Protein AF-A0A8T5E937-F1 (afdb_monomer)

Solvent-accessible surface area (backbone atoms only — not comparable to full-atom values): 7811 Å² total; per-residue (Å²): 122,105,53,68,71,70,58,38,56,50,49,53,51,51,54,50,52,52,52,53,50,52,51,53,52,51,50,48,51,47,28,71,71,38,79,88,54,43,41,74,42,61,70,55,10,24,50,55,15,24,52,50,16,46,49,47,38,61,70,51,48,48,50,45,40,66,71,45,50,49,56,52,53,53,49,48,74,70,41,93,79,40,96,59,93,72,48,74,69,58,50,52,55,52,51,52,48,58,76,44,37,70,56,54,53,50,54,50,48,52,50,33,25,52,50,17,22,51,52,15,36,54,46,21,62,76,44,36,78,82,37,71,80,55,87,74,79,92,77,86,130

Foldseek 3Di:
DPDDDPRVVVVVVVVVVVVLVVLLVVLLVCCVPDPVNPLLDLVSLLVSLLVSLLCCCVPPVPCCVPVPVVVLLVCQLPDPPRPDPQDPVNSVVSVVCVVCVVVVSVVSSVVSSVSSSVSSNVSSVVCVVVNPPPDDDPDDD

Stru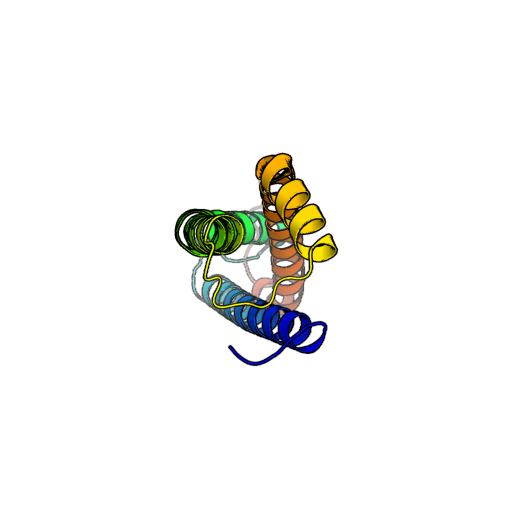cture (mmCIF, N/CA/C/O backbone):
data_AF-A0A8T5E937-F1
#
_entry.id   AF-A0A8T5E937-F1
#
loop_
_atom_site.group_PDB
_atom_site.id
_atom_site.type_symbol
_atom_site.label_atom_id
_atom_site.label_alt_id
_atom_site.label_comp_id
_atom_site.label_asym_id
_atom_site.label_entity_id
_atom_site.label_seq_id
_atom_site.pdbx_PDB_ins_code
_atom_site.Cartn_x
_atom_site.Cartn_y
_atom_site.Cartn_z
_atom_site.occupancy
_atom_site.B_iso_or_equiv
_atom_site.auth_seq_id
_atom_site.auth_comp_id
_atom_site.auth_asym_id
_atom_site.auth_atom_id
_atom_site.pdbx_PDB_model_num
ATOM 1 N N . MET A 1 1 ? -11.847 -13.065 17.136 1.00 46.22 1 MET A N 1
ATOM 2 C CA . MET A 1 1 ? -10.800 -14.113 17.068 1.00 46.22 1 MET A CA 1
ATOM 3 C C . MET A 1 1 ? -10.057 -14.046 18.392 1.00 46.22 1 MET A C 1
ATOM 5 O O . MET A 1 1 ? -9.565 -12.972 18.688 1.00 46.22 1 MET A O 1
ATOM 9 N N . GLY A 1 2 ? -10.097 -15.101 19.216 1.00 53.91 2 GLY A N 1
ATOM 10 C CA . GLY A 1 2 ? -9.682 -15.103 20.636 1.00 53.91 2 GLY A CA 1
ATOM 11 C C . GLY A 1 2 ? -8.176 -14.967 20.885 1.00 53.91 2 GLY A C 1
ATOM 12 O O . GLY A 1 2 ? -7.555 -15.848 21.467 1.00 53.91 2 GLY A O 1
ATOM 13 N N . VAL A 1 3 ? -7.594 -13.881 20.396 1.00 54.72 3 VAL A N 1
ATOM 14 C CA . VAL A 1 3 ? -6.208 -13.458 20.590 1.00 54.72 3 VAL A CA 1
ATOM 15 C C . VAL A 1 3 ? -6.273 -11.993 20.986 1.00 54.72 3 VAL A C 1
ATOM 17 O O . VAL A 1 3 ? -6.840 -11.192 20.250 1.00 54.72 3 VAL A O 1
ATOM 20 N N . GLU A 1 4 ? -5.735 -11.660 22.154 1.00 67.44 4 GLU A N 1
ATOM 21 C CA . GLU A 1 4 ? -5.804 -10.317 22.733 1.00 67.44 4 GLU A CA 1
ATOM 22 C C . GLU A 1 4 ? -4.423 -9.646 22.729 1.00 67.44 4 GLU A C 1
ATOM 24 O O . GLU A 1 4 ? -3.378 -10.308 22.685 1.00 67.44 4 GLU A O 1
ATOM 29 N N . GLY A 1 5 ? -4.418 -8.312 22.735 1.00 71.94 5 GLY A N 1
ATOM 30 C CA . GLY A 1 5 ? -3.207 -7.497 22.827 1.00 71.94 5 GLY A CA 1
ATOM 31 C C . GLY A 1 5 ? -2.178 -7.757 21.717 1.00 71.94 5 GLY A C 1
ATOM 32 O O . GLY A 1 5 ? -2.493 -7.819 20.527 1.00 71.94 5 GLY A O 1
ATOM 33 N N . LEU A 1 6 ? -0.911 -7.912 22.110 1.00 77.31 6 LEU A N 1
ATOM 34 C CA . LEU A 1 6 ? 0.252 -8.047 21.217 1.00 77.31 6 LEU A CA 1
ATOM 35 C C . LEU A 1 6 ? 0.136 -9.192 20.197 1.00 77.31 6 LEU A C 1
ATOM 37 O O . LEU A 1 6 ? 0.657 -9.082 19.086 1.00 77.31 6 LEU A O 1
ATOM 41 N N . ALA A 1 7 ? -0.559 -10.277 20.545 1.00 79.88 7 ALA A N 1
ATOM 42 C CA . ALA A 1 7 ? -0.747 -11.416 19.650 1.00 79.88 7 ALA A CA 1
ATOM 43 C C . ALA A 1 7 ? -1.662 -11.072 18.464 1.00 79.88 7 ALA A C 1
ATOM 45 O O . ALA A 1 7 ? -1.366 -11.454 17.331 1.00 79.88 7 ALA A O 1
ATOM 46 N N . ALA A 1 8 ? -2.732 -10.306 18.699 1.00 78.06 8 ALA A N 1
ATOM 47 C CA . ALA A 1 8 ? -3.633 -9.844 17.644 1.00 78.06 8 ALA A CA 1
ATOM 48 C C . ALA A 1 8 ? -2.913 -8.906 16.668 1.00 78.06 8 ALA A C 1
ATOM 50 O O . ALA A 1 8 ? -3.002 -9.081 15.451 1.00 78.06 8 ALA A O 1
ATOM 51 N N . VAL A 1 9 ? -2.127 -7.967 17.209 1.00 81.38 9 VAL A N 1
ATOM 52 C CA . VAL A 1 9 ? -1.283 -7.060 16.417 1.00 81.38 9 VAL A CA 1
ATOM 53 C C . VAL A 1 9 ? -0.274 -7.853 15.583 1.00 81.38 9 VAL A C 1
ATOM 55 O O . VAL A 1 9 ? -0.127 -7.604 14.387 1.00 81.38 9 VAL A O 1
ATOM 58 N N . GLY A 1 10 ? 0.378 -8.856 16.180 1.00 86.06 10 GLY A N 1
ATOM 59 C CA . GLY A 1 10 ? 1.334 -9.721 15.489 1.00 86.06 10 GLY A CA 1
ATOM 60 C C . GLY A 1 10 ? 0.714 -10.515 14.335 1.00 86.06 10 GLY A C 1
ATOM 61 O O . GLY A 1 10 ? 1.299 -10.583 13.253 1.00 86.06 10 GLY A O 1
ATOM 62 N N . ILE A 1 11 ? -0.485 -11.070 14.526 1.00 86.81 11 ILE A N 1
ATOM 63 C CA . ILE A 1 11 ? -1.211 -11.804 13.477 1.00 86.81 11 ILE A CA 1
ATOM 64 C C . ILE A 1 11 ? -1.631 -10.863 12.346 1.00 86.81 11 ILE A C 1
ATOM 66 O O . ILE A 1 11 ? -1.426 -11.190 11.175 1.00 86.81 11 ILE A O 1
ATOM 70 N N . GLY A 1 12 ? -2.171 -9.686 12.679 1.00 84.75 12 GLY A N 1
ATOM 71 C CA . GLY A 1 12 ? -2.537 -8.669 11.692 1.00 84.75 12 GLY A CA 1
ATOM 72 C C . GLY A 1 12 ? -1.339 -8.236 10.846 1.00 84.75 12 GLY A C 1
ATOM 73 O O . GLY A 1 12 ? -1.417 -8.229 9.616 1.00 84.75 12 GLY A O 1
ATOM 74 N N . LEU A 1 13 ? -0.199 -7.975 11.492 1.00 86.88 13 LEU A N 1
ATOM 75 C CA . LEU A 1 13 ? 1.051 -7.644 10.812 1.00 86.88 13 LEU A CA 1
ATOM 76 C C . LEU A 1 13 ? 1.520 -8.786 9.903 1.00 86.88 13 LEU A C 1
ATOM 78 O O . LEU A 1 13 ? 1.842 -8.549 8.741 1.00 86.88 13 LEU A O 1
ATOM 82 N N . MET A 1 14 ? 1.530 -10.028 10.393 1.00 90.75 14 MET A N 1
ATOM 83 C CA . MET A 1 14 ? 1.956 -11.190 9.607 1.00 90.75 14 MET A CA 1
ATOM 84 C C . MET A 1 14 ? 1.088 -11.376 8.358 1.00 90.75 14 MET A C 1
ATOM 86 O O . MET A 1 14 ? 1.622 -11.547 7.262 1.00 90.75 14 MET A O 1
ATOM 90 N N . MET A 1 15 ? -0.236 -11.281 8.498 1.00 88.69 15 MET A N 1
ATOM 91 C CA . MET A 1 15 ? -1.169 -11.341 7.369 1.00 88.69 15 MET A CA 1
ATOM 92 C C . MET A 1 15 ? -0.889 -10.236 6.349 1.00 88.69 15 MET A C 1
ATOM 94 O O . MET A 1 15 ? -0.843 -10.502 5.147 1.00 88.69 15 MET A O 1
ATOM 98 N N . HIS A 1 16 ? -0.632 -9.013 6.817 1.00 89.44 16 HIS A N 1
ATOM 99 C CA . HIS A 1 16 ? -0.301 -7.892 5.942 1.00 89.44 16 HIS A CA 1
ATOM 100 C C . HIS A 1 16 ? 1.004 -8.137 5.167 1.00 89.44 16 HIS A C 1
ATOM 102 O O . HIS A 1 16 ? 1.055 -7.921 3.956 1.00 89.44 16 HIS A O 1
ATOM 108 N N . MET A 1 17 ? 2.034 -8.677 5.829 1.00 91.12 17 MET A N 1
ATOM 109 C CA . MET A 1 17 ? 3.311 -9.029 5.195 1.00 91.12 17 MET A CA 1
ATOM 110 C C . MET A 1 17 ? 3.159 -10.131 4.139 1.00 91.12 17 MET A C 1
ATOM 112 O O . MET A 1 17 ? 3.770 -10.048 3.073 1.00 91.12 17 MET A O 1
ATOM 116 N N . VAL A 1 18 ? 2.325 -11.144 4.395 1.00 93.25 18 VAL A N 1
ATOM 117 C CA . VAL A 1 18 ? 2.043 -12.216 3.426 1.00 93.25 18 VAL A CA 1
ATOM 118 C C . VAL A 1 18 ? 1.365 -11.653 2.179 1.00 93.25 18 VAL A C 1
ATOM 120 O O . VAL A 1 18 ? 1.803 -11.928 1.061 1.00 93.25 18 VAL A O 1
ATOM 123 N N . VAL A 1 19 ? 0.334 -10.822 2.349 1.00 91.69 19 VAL A N 1
ATOM 124 C CA . VAL A 1 19 ? -0.358 -10.183 1.219 1.00 91.69 19 VAL A CA 1
ATOM 125 C C . VAL A 1 19 ? 0.594 -9.267 0.446 1.00 91.69 19 VAL A C 1
ATOM 127 O O . VAL A 1 19 ? 0.635 -9.322 -0.784 1.00 91.69 19 VAL A O 1
ATOM 130 N N . ALA A 1 20 ? 1.427 -8.490 1.144 1.00 91.00 20 ALA A N 1
ATOM 131 C CA . ALA A 1 20 ? 2.440 -7.643 0.521 1.00 91.00 20 ALA A CA 1
ATOM 132 C C . ALA A 1 20 ? 3.441 -8.455 -0.324 1.00 91.00 20 ALA A C 1
ATOM 134 O O . ALA A 1 20 ? 3.770 -8.059 -1.446 1.00 91.00 20 ALA A O 1
ATOM 135 N N . ALA A 1 21 ? 3.878 -9.621 0.163 1.00 92.00 21 ALA A N 1
ATOM 136 C CA . ALA A 1 21 ? 4.754 -10.522 -0.585 1.00 92.00 21 ALA A CA 1
ATOM 137 C C . ALA A 1 21 ? 4.072 -11.081 -1.847 1.00 92.00 21 ALA A C 1
ATOM 139 O O . ALA A 1 21 ? 4.676 -11.084 -2.921 1.00 92.00 21 ALA A O 1
ATOM 140 N N . LEU A 1 22 ? 2.803 -11.494 -1.754 1.00 93.25 22 LEU A N 1
ATOM 141 C CA . LEU A 1 22 ? 2.027 -11.984 -2.902 1.00 93.25 22 LEU A CA 1
ATOM 142 C C . LEU A 1 22 ? 1.853 -10.912 -3.985 1.00 93.25 22 LEU A C 1
ATOM 144 O O . LEU A 1 22 ? 1.990 -11.203 -5.178 1.00 93.25 22 LEU A O 1
ATOM 148 N N . ILE A 1 23 ? 1.606 -9.664 -3.581 1.00 93.00 23 ILE A N 1
ATOM 149 C CA . ILE A 1 23 ? 1.533 -8.521 -4.498 1.00 93.00 23 ILE A CA 1
ATOM 150 C C . ILE A 1 23 ? 2.887 -8.301 -5.177 1.00 93.00 23 ILE A C 1
ATOM 152 O O . ILE A 1 23 ? 2.933 -8.153 -6.396 1.00 93.00 23 ILE A O 1
ATOM 156 N N . GLY A 1 24 ? 3.993 -8.347 -4.428 1.00 90.44 24 GLY A N 1
ATOM 157 C CA . GLY A 1 24 ? 5.342 -8.203 -4.985 1.00 90.44 24 GLY A CA 1
ATOM 158 C C . GLY A 1 24 ? 5.716 -9.295 -5.994 1.00 90.44 24 GLY A C 1
ATOM 159 O O . GLY A 1 24 ? 6.316 -9.004 -7.033 1.00 90.44 24 GLY A O 1
ATOM 160 N N . ILE A 1 25 ? 5.323 -10.546 -5.735 1.00 90.81 25 ILE A N 1
ATOM 161 C CA . ILE A 1 25 ? 5.502 -11.665 -6.677 1.00 90.81 25 ILE A CA 1
ATOM 162 C C . ILE A 1 25 ? 4.671 -11.428 -7.942 1.00 90.81 25 ILE A C 1
ATOM 164 O O . ILE A 1 25 ? 5.190 -11.541 -9.053 1.00 90.81 25 ILE A O 1
ATOM 168 N N . SER A 1 26 ? 3.402 -11.049 -7.781 1.00 90.19 26 SER A N 1
ATOM 169 C CA . SER A 1 26 ? 2.483 -10.781 -8.894 1.00 90.19 26 SER A CA 1
ATOM 170 C C . SER A 1 26 ? 2.969 -9.621 -9.765 1.00 90.19 26 SER A C 1
ATOM 172 O O . SER A 1 26 ? 2.961 -9.719 -10.993 1.00 90.19 26 SER A O 1
ATOM 174 N N . PHE A 1 27 ? 3.465 -8.552 -9.138 1.00 90.19 27 PHE A N 1
ATOM 175 C CA . PHE A 1 27 ? 4.070 -7.407 -9.812 1.00 90.19 27 PHE A CA 1
ATOM 176 C C . PHE A 1 27 ? 5.289 -7.824 -10.643 1.00 90.19 27 PHE A C 1
ATOM 178 O O . PHE A 1 27 ? 5.360 -7.509 -11.830 1.00 90.19 27 PHE A O 1
ATOM 185 N N . ASN A 1 28 ? 6.219 -8.588 -10.060 1.00 88.00 28 ASN A N 1
ATOM 186 C CA . ASN A 1 28 ? 7.400 -9.077 -10.776 1.00 88.00 28 ASN A CA 1
ATOM 187 C C . ASN A 1 28 ? 7.046 -10.007 -11.940 1.00 88.00 28 ASN A C 1
ATOM 189 O O . ASN A 1 28 ? 7.645 -9.916 -13.015 1.00 88.00 28 ASN A O 1
ATOM 193 N N . LEU A 1 29 ? 6.054 -10.879 -11.752 1.00 86.88 29 LEU A N 1
ATOM 194 C CA . LEU A 1 29 ? 5.563 -11.757 -12.807 1.00 86.88 29 LEU A CA 1
ATOM 195 C C . LEU A 1 29 ? 4.982 -10.936 -13.967 1.00 86.88 29 LEU A C 1
ATOM 197 O O . LEU A 1 29 ? 5.396 -11.109 -15.114 1.00 86.88 29 LEU A O 1
ATOM 201 N N . ALA A 1 30 ? 4.093 -9.987 -13.672 1.00 86.12 30 ALA A N 1
ATOM 202 C CA . ALA A 1 30 ? 3.509 -9.102 -14.676 1.00 86.12 30 ALA A CA 1
ATOM 203 C C . ALA A 1 30 ? 4.582 -8.275 -15.405 1.00 86.12 30 ALA A C 1
ATOM 205 O O . ALA A 1 30 ? 4.571 -8.195 -16.636 1.00 86.12 30 ALA A O 1
ATOM 206 N N . ALA A 1 31 ? 5.552 -7.728 -14.668 1.00 84.44 31 ALA A N 1
ATOM 207 C CA . ALA A 1 31 ? 6.670 -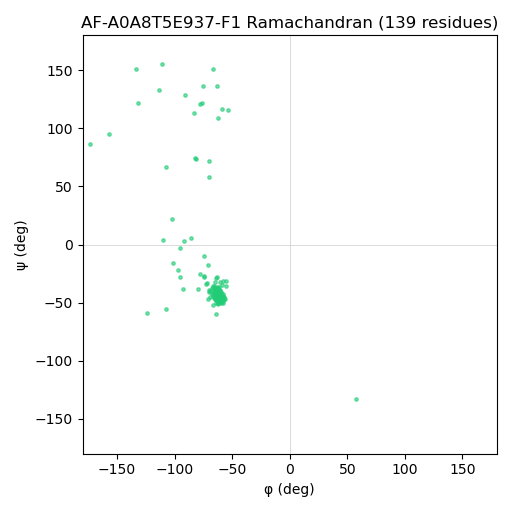6.966 -15.218 1.00 84.44 31 ALA A CA 1
ATOM 208 C C . ALA A 1 31 ? 7.590 -7.803 -16.121 1.00 84.44 31 ALA A C 1
ATOM 210 O O . ALA A 1 31 ? 8.211 -7.252 -17.029 1.00 84.44 31 ALA A O 1
ATOM 211 N N . SER A 1 32 ? 7.687 -9.116 -15.884 1.00 80.31 32 SER A N 1
ATOM 212 C CA . SER A 1 32 ? 8.499 -10.058 -16.665 1.00 80.31 32 SER A CA 1
ATOM 213 C C . SER A 1 32 ? 7.826 -10.482 -17.979 1.00 80.31 32 SER A C 1
ATOM 215 O O . SER A 1 32 ? 8.499 -10.599 -19.007 1.00 80.31 32 SER A O 1
ATOM 217 N N . TYR A 1 33 ? 6.504 -10.684 -17.972 1.00 80.44 33 TYR A N 1
ATOM 218 C CA . TYR A 1 33 ? 5.760 -11.203 -19.129 1.00 80.44 33 TYR A CA 1
ATOM 219 C C . TYR A 1 33 ? 5.179 -10.109 -20.038 1.00 80.44 33 TYR A C 1
ATOM 221 O O . TYR A 1 33 ? 5.217 -10.247 -21.264 1.00 80.44 33 TYR A O 1
ATOM 229 N N . TRP A 1 34 ? 4.674 -9.000 -19.488 1.00 77.31 34 TRP A N 1
ATOM 230 C CA . TRP A 1 34 ? 4.042 -7.948 -20.291 1.00 77.31 34 TRP A CA 1
ATOM 231 C C . TRP A 1 34 ? 5.033 -6.871 -20.742 1.00 77.31 34 TRP A C 1
ATOM 233 O O . TRP A 1 34 ? 5.715 -6.236 -19.940 1.00 77.31 34 TRP A O 1
ATOM 243 N N . ARG A 1 35 ? 5.049 -6.575 -22.052 1.00 70.31 35 ARG A N 1
ATOM 244 C CA . ARG A 1 35 ? 5.903 -5.519 -22.636 1.00 70.31 35 ARG A CA 1
ATOM 245 C C . ARG A 1 35 ? 5.644 -4.128 -22.040 1.00 70.31 35 ARG A C 1
ATOM 247 O O . ARG A 1 35 ? 6.595 -3.369 -21.874 1.00 70.31 35 ARG A O 1
ATOM 254 N N . THR A 1 36 ? 4.401 -3.802 -21.682 1.00 68.62 36 THR A N 1
ATOM 255 C CA . THR A 1 36 ? 4.021 -2.495 -21.110 1.00 68.62 36 THR A CA 1
ATOM 256 C C . THR A 1 36 ? 4.691 -2.245 -19.755 1.00 68.62 36 THR A C 1
ATOM 258 O O . THR A 1 36 ? 5.300 -1.191 -19.542 1.00 68.62 36 THR A O 1
ATOM 261 N N . PHE A 1 37 ? 4.678 -3.256 -18.882 1.00 67.50 37 PHE A N 1
ATOM 262 C CA . PHE A 1 37 ? 5.209 -3.201 -17.514 1.00 67.50 37 PHE A CA 1
ATOM 263 C C . PHE A 1 37 ? 6.704 -3.508 -17.417 1.00 67.50 37 PHE A C 1
ATOM 265 O O . PHE A 1 37 ? 7.264 -3.565 -16.327 1.00 67.50 37 PHE A O 1
ATOM 272 N N . ARG A 1 38 ? 7.376 -3.664 -18.560 1.00 74.50 38 ARG A N 1
ATOM 273 C CA . ARG A 1 38 ? 8.805 -3.942 -18.611 1.00 74.50 38 ARG A CA 1
ATOM 274 C C . ARG A 1 38 ? 9.603 -2.830 -17.922 1.00 74.50 38 ARG A C 1
ATOM 276 O O . ARG A 1 38 ? 9.604 -1.683 -18.393 1.00 74.50 38 ARG A O 1
ATOM 283 N N . ILE A 1 39 ? 10.302 -3.182 -16.842 1.00 77.88 39 ILE A N 1
ATOM 284 C CA . ILE A 1 39 ? 11.127 -2.272 -16.035 1.00 77.88 39 ILE A CA 1
ATOM 285 C C . ILE A 1 39 ? 12.498 -2.101 -16.705 1.00 77.88 39 ILE A C 1
ATOM 287 O O . ILE A 1 39 ? 13.500 -2.668 -16.290 1.00 77.88 39 ILE A O 1
ATOM 291 N N . VAL A 1 40 ? 12.536 -1.343 -17.803 1.00 72.44 40 VAL A N 1
ATOM 292 C CA . VAL A 1 40 ? 13.772 -1.108 -18.580 1.00 72.44 40 VAL A CA 1
ATOM 293 C C . VAL A 1 40 ? 14.680 -0.064 -17.910 1.00 72.44 40 VAL A C 1
ATOM 295 O O . VAL A 1 40 ? 15.892 -0.062 -18.117 1.00 72.44 40 VAL A O 1
ATOM 298 N N . THR A 1 41 ? 14.108 0.832 -17.100 1.00 79.62 41 THR A N 1
ATOM 299 C CA . THR A 1 41 ? 14.834 1.894 -16.387 1.00 79.62 41 THR A CA 1
ATOM 300 C C . THR A 1 41 ? 14.404 1.964 -14.922 1.00 79.62 41 THR A C 1
ATOM 302 O O . THR A 1 41 ? 13.257 1.663 -14.591 1.00 79.62 41 THR A O 1
ATOM 305 N N . ILE A 1 42 ? 15.317 2.398 -14.045 1.00 81.62 42 ILE A N 1
ATOM 306 C CA . ILE A 1 42 ? 15.053 2.555 -12.603 1.00 81.62 42 ILE A CA 1
ATOM 307 C C . ILE A 1 42 ? 13.873 3.512 -12.343 1.00 81.62 42 ILE A C 1
ATOM 309 O O . ILE A 1 42 ? 12.968 3.117 -11.608 1.00 81.62 42 ILE A O 1
ATOM 313 N N . PRO A 1 43 ? 13.785 4.704 -12.979 1.00 84.06 43 PRO A N 1
ATOM 314 C CA . PRO A 1 43 ? 12.645 5.600 -12.770 1.00 84.06 43 PRO A CA 1
ATOM 315 C C . PRO A 1 43 ? 11.309 4.977 -13.186 1.00 84.06 43 PRO A C 1
ATOM 317 O O . PRO A 1 43 ? 10.304 5.158 -12.504 1.00 84.06 43 PRO A O 1
ATOM 320 N N . LYS A 1 44 ? 11.294 4.181 -14.266 1.00 84.06 44 LYS A N 1
ATOM 321 C CA . LYS A 1 44 ? 10.093 3.446 -14.680 1.00 84.06 44 LYS A CA 1
ATOM 322 C C . LYS A 1 44 ? 9.710 2.375 -13.654 1.00 84.06 44 LYS A C 1
ATOM 324 O O . LYS A 1 44 ? 8.524 2.193 -13.396 1.00 84.06 44 LYS A O 1
ATOM 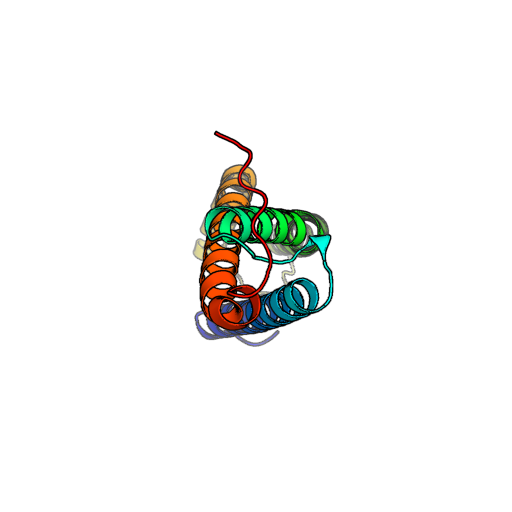329 N N . GLY A 1 45 ? 10.685 1.697 -13.048 1.00 86.88 45 GLY A N 1
ATOM 330 C CA . GLY A 1 45 ? 10.454 0.740 -11.958 1.00 86.88 45 GLY A CA 1
ATOM 331 C C . GLY A 1 45 ? 9.793 1.393 -10.751 1.00 86.88 45 GLY A C 1
ATOM 332 O O . GLY A 1 45 ? 8.741 0.939 -10.314 1.00 86.88 45 GLY A O 1
ATOM 333 N N . ILE A 1 46 ? 10.346 2.515 -10.287 1.00 90.69 46 ILE A N 1
ATOM 334 C CA . ILE A 1 46 ? 9.781 3.299 -9.178 1.00 90.69 46 ILE A CA 1
ATOM 335 C C . ILE A 1 46 ? 8.349 3.740 -9.503 1.00 90.69 46 ILE A C 1
ATOM 337 O O . ILE A 1 46 ? 7.443 3.494 -8.712 1.00 90.69 46 ILE A O 1
ATOM 341 N N . LEU A 1 47 ? 8.120 4.331 -10.681 1.00 90.94 47 LEU A N 1
ATOM 342 C CA . LEU A 1 47 ? 6.806 4.853 -11.066 1.00 90.94 47 LEU A CA 1
ATOM 343 C C . LEU A 1 47 ? 5.747 3.747 -11.188 1.00 90.94 47 LEU A C 1
ATOM 345 O O . LEU A 1 47 ? 4.638 3.887 -10.683 1.00 90.9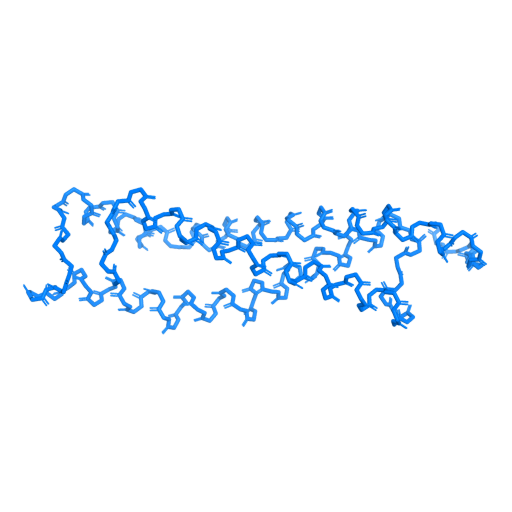4 47 LEU A O 1
ATOM 349 N N . THR A 1 48 ? 6.084 2.631 -11.841 1.00 90.94 48 THR A N 1
ATOM 350 C CA . THR A 1 48 ? 5.161 1.489 -11.981 1.00 90.94 48 THR A CA 1
ATOM 351 C C . THR A 1 48 ? 4.859 0.828 -10.636 1.00 90.94 48 THR A C 1
ATOM 353 O O . THR A 1 48 ? 3.716 0.438 -10.390 1.00 90.94 48 THR A O 1
ATOM 356 N N . GLY A 1 49 ? 5.843 0.768 -9.737 1.00 92.19 49 GLY A N 1
ATOM 357 C CA . GLY A 1 49 ? 5.652 0.335 -8.358 1.00 92.19 49 GLY A CA 1
ATOM 358 C C . GLY A 1 49 ? 4.741 1.274 -7.560 1.00 92.19 49 GLY A C 1
ATOM 359 O O . GLY A 1 49 ? 3.799 0.810 -6.922 1.00 92.19 49 GLY A O 1
ATOM 360 N N . ALA A 1 50 ? 4.953 2.591 -7.650 1.00 94.56 50 ALA A N 1
ATOM 361 C CA . ALA A 1 50 ? 4.120 3.608 -7.000 1.00 94.56 50 ALA A CA 1
ATOM 362 C C . ALA A 1 50 ? 2.646 3.507 -7.429 1.00 94.56 50 ALA A C 1
ATOM 364 O O . ALA A 1 50 ? 1.748 3.490 -6.587 1.00 94.56 50 ALA A O 1
ATOM 365 N N . ILE A 1 51 ? 2.404 3.366 -8.739 1.00 93.50 51 ILE A N 1
ATOM 366 C CA . ILE A 1 51 ? 1.061 3.165 -9.306 1.00 93.50 51 ILE A CA 1
ATOM 367 C C . ILE A 1 51 ? 0.443 1.869 -8.772 1.00 93.50 51 ILE A C 1
ATOM 369 O O . ILE A 1 51 ? -0.720 1.859 -8.380 1.00 93.50 51 ILE A O 1
ATOM 373 N N . THR A 1 52 ? 1.218 0.784 -8.708 1.00 93.00 52 THR A N 1
ATOM 374 C CA . THR A 1 52 ? 0.741 -0.493 -8.156 1.00 93.00 52 THR A CA 1
ATOM 375 C C . THR A 1 52 ? 0.341 -0.347 -6.685 1.00 93.00 52 THR A C 1
ATOM 377 O O . THR A 1 52 ? -0.728 -0.814 -6.300 1.00 93.00 52 THR A O 1
ATOM 380 N N . GLY A 1 53 ? 1.140 0.361 -5.880 1.00 92.69 53 GLY A N 1
ATOM 381 C CA . GLY A 1 53 ? 0.811 0.678 -4.487 1.00 92.69 53 GLY A CA 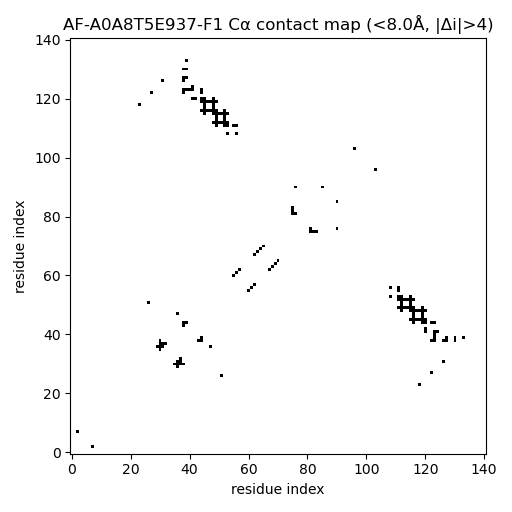1
ATOM 382 C C . GLY A 1 53 ? -0.493 1.469 -4.350 1.00 92.69 53 GLY A C 1
ATOM 383 O O . GLY A 1 53 ? -1.347 1.107 -3.542 1.00 92.69 53 GLY A O 1
ATOM 384 N N . ALA A 1 54 ? -0.698 2.484 -5.194 1.00 95.00 54 ALA A N 1
ATOM 385 C CA . ALA A 1 54 ? -1.937 3.265 -5.222 1.00 95.00 54 ALA A CA 1
ATOM 386 C C . ALA A 1 54 ? -3.163 2.421 -5.620 1.00 95.00 54 ALA A C 1
ATOM 388 O O . ALA A 1 54 ? -4.233 2.561 -5.024 1.00 95.00 54 ALA A O 1
ATOM 389 N N . ILE A 1 55 ? -3.014 1.519 -6.597 1.00 94.12 55 ILE A N 1
ATOM 390 C CA . ILE A 1 55 ? -4.083 0.606 -7.030 1.00 94.12 55 ILE A CA 1
ATOM 391 C C . ILE A 1 55 ? -4.461 -0.352 -5.900 1.00 94.12 55 ILE A C 1
ATOM 393 O O . ILE A 1 55 ? -5.642 -0.502 -5.602 1.00 94.12 55 ILE A O 1
ATOM 397 N N . VAL A 1 56 ? -3.478 -0.978 -5.248 1.00 93.50 56 VAL A N 1
ATOM 398 C CA . VAL A 1 56 ? -3.715 -1.896 -4.122 1.00 93.50 56 VAL A CA 1
ATOM 399 C C . VAL A 1 56 ? -4.409 -1.174 -2.973 1.00 93.50 56 VAL A C 1
ATOM 401 O O . VAL A 1 56 ? -5.387 -1.686 -2.432 1.00 93.50 56 VAL A O 1
ATOM 404 N N . PHE A 1 57 ? -3.949 0.030 -2.629 1.00 93.81 57 PHE A N 1
ATOM 405 C CA . PHE A 1 57 ? -4.601 0.841 -1.608 1.00 93.81 57 PHE A CA 1
ATOM 406 C C . PHE A 1 57 ? -6.069 1.112 -1.969 1.00 93.81 57 PHE A C 1
ATOM 408 O O . PHE A 1 57 ? -6.967 0.867 -1.167 1.00 93.81 57 PHE A O 1
ATOM 415 N N . SER A 1 58 ? -6.327 1.544 -3.203 1.00 93.31 58 SER A N 1
ATOM 416 C CA . SER A 1 58 ? -7.669 1.940 -3.640 1.00 93.31 58 SER A CA 1
ATOM 417 C C . SER A 1 58 ? -8.633 0.760 -3.780 1.00 93.31 58 SER A C 1
ATOM 419 O O . SER A 1 58 ? -9.808 0.897 -3.458 1.00 93.31 58 SER A O 1
ATOM 421 N N . LEU A 1 59 ? -8.165 -0.388 -4.278 1.00 93.00 59 LEU A N 1
ATOM 422 C CA . LEU A 1 59 ? -9.025 -1.533 -4.604 1.00 93.00 59 LEU A CA 1
ATOM 423 C C . LEU A 1 59 ? -9.124 -2.572 -3.488 1.00 93.00 59 LEU A C 1
ATOM 425 O O . LEU A 1 59 ? -10.127 -3.275 -3.419 1.00 93.00 59 LEU A O 1
ATOM 429 N N . ALA A 1 60 ? -8.104 -2.701 -2.640 1.00 90.12 60 ALA A N 1
ATOM 430 C CA . ALA A 1 60 ? -8.099 -3.682 -1.559 1.00 90.12 60 ALA A CA 1
ATOM 431 C C . ALA A 1 60 ? -8.284 -3.014 -0.197 1.00 90.12 60 ALA A C 1
ATOM 433 O O . ALA A 1 60 ? -9.215 -3.354 0.530 1.00 90.12 60 ALA A O 1
ATOM 434 N N . PHE A 1 61 ? -7.427 -2.048 0.145 1.00 89.94 61 PHE A N 1
ATOM 435 C CA . PHE A 1 61 ? -7.426 -1.458 1.484 1.00 89.94 61 PHE A CA 1
ATOM 436 C C . PHE A 1 61 ? -8.647 -0.569 1.729 1.00 89.94 61 PHE A C 1
ATOM 438 O O . PHE A 1 61 ? -9.298 -0.705 2.758 1.00 89.94 61 PHE A O 1
ATOM 445 N N . LEU A 1 62 ? -8.989 0.312 0.789 1.00 92.38 62 LEU A N 1
ATOM 446 C CA . LEU A 1 62 ? -10.049 1.302 0.982 1.00 92.38 62 LEU A CA 1
ATOM 447 C C . LEU A 1 62 ? -11.446 0.668 1.148 1.00 92.38 62 LEU A C 1
ATOM 449 O O . LEU A 1 62 ? -12.153 1.069 2.076 1.00 92.38 62 LEU A O 1
ATOM 453 N N . PRO A 1 63 ? -11.844 -0.358 0.363 1.00 91.44 63 PRO A N 1
ATOM 454 C CA . PRO A 1 63 ? -13.095 -1.075 0.600 1.00 91.44 63 PRO A CA 1
ATOM 455 C C . PRO A 1 63 ? -13.079 -1.861 1.912 1.00 91.44 63 PRO A C 1
ATOM 457 O O . PRO A 1 63 ? -14.058 -1.819 2.645 1.00 91.44 63 PRO A O 1
ATOM 460 N N . LEU A 1 64 ? -11.975 -2.537 2.251 1.00 90.00 64 LEU A N 1
ATOM 461 C CA . LEU A 1 64 ? -11.869 -3.250 3.530 1.00 90.00 64 LEU A CA 1
ATOM 462 C C . LEU A 1 64 ? -11.969 -2.300 4.726 1.00 90.00 64 LEU A C 1
ATOM 464 O O . LEU A 1 64 ? -12.654 -2.604 5.696 1.00 90.00 64 LEU A O 1
ATOM 468 N N . HIS A 1 65 ? -11.315 -1.143 4.656 1.00 89.62 65 HIS A N 1
ATOM 469 C CA . HIS A 1 65 ? -11.365 -0.139 5.712 1.00 89.62 65 HIS A CA 1
ATOM 470 C C . HIS A 1 65 ? -12.794 0.400 5.869 1.00 89.62 65 HIS A C 1
ATOM 472 O O . HIS A 1 65 ? -13.418 0.219 6.914 1.00 89.62 65 HIS A O 1
ATOM 478 N N . SER A 1 66 ? -13.342 0.984 4.804 1.00 89.25 66 SER A N 1
ATOM 479 C CA . SER A 1 66 ? -14.629 1.690 4.858 1.00 89.25 66 SER A CA 1
ATOM 480 C C . SER A 1 66 ? -15.849 0.780 5.011 1.00 89.25 66 SER A C 1
ATOM 482 O O . SER A 1 66 ? -16.816 1.180 5.650 1.00 89.25 66 SER A O 1
ATOM 484 N N . MET A 1 67 ? -15.823 -0.433 4.447 1.00 90.94 67 MET A N 1
ATOM 485 C CA . MET A 1 67 ? -16.994 -1.324 4.412 1.00 90.94 67 MET A CA 1
ATOM 486 C C . MET A 1 67 ? -16.942 -2.439 5.455 1.00 90.94 67 MET A C 1
ATOM 488 O O . MET A 1 67 ? -17.962 -3.080 5.696 1.00 90.94 67 MET A O 1
ATOM 492 N N . VAL A 1 68 ? -15.776 -2.712 6.049 1.00 89.56 68 VAL A N 1
ATOM 493 C CA . VAL A 1 68 ? -15.615 -3.807 7.019 1.00 89.56 68 VAL A CA 1
ATOM 494 C C . VAL A 1 68 ? -15.065 -3.288 8.339 1.00 89.56 68 VAL A C 1
ATOM 496 O O . VAL A 1 68 ? -15.725 -3.429 9.361 1.00 89.56 68 VAL A O 1
ATOM 499 N N . MET A 1 69 ? -13.887 -2.663 8.337 1.00 86.50 69 MET A N 1
ATOM 500 C CA . MET A 1 69 ? -13.217 -2.276 9.580 1.00 86.50 69 MET A CA 1
ATOM 501 C C . MET A 1 69 ? -13.985 -1.195 10.347 1.00 86.50 69 MET A C 1
ATOM 503 O O . MET A 1 69 ? -14.272 -1.395 11.524 1.00 86.50 69 MET A O 1
ATOM 507 N N . MET A 1 70 ? -14.351 -0.087 9.693 1.00 87.44 70 MET A N 1
ATOM 508 C CA . MET A 1 70 ? -15.065 1.017 10.351 1.00 87.44 70 MET A CA 1
ATOM 509 C C . MET A 1 70 ? -16.435 0.609 10.897 1.00 87.44 70 MET A C 1
ATOM 511 O O . MET A 1 70 ? -16.670 0.852 12.079 1.00 87.44 70 MET A O 1
ATOM 515 N N . PRO A 1 71 ? -17.307 -0.077 10.130 1.00 87.25 71 PRO A N 1
ATOM 516 C CA . PRO A 1 71 ? -18.601 -0.506 10.657 1.00 87.25 71 PRO A CA 1
ATOM 517 C C . PRO A 1 71 ? -18.481 -1.445 11.861 1.00 87.25 71 PRO A C 1
ATOM 519 O O . PRO A 1 71 ? -19.250 -1.323 12.812 1.00 87.25 71 PRO A O 1
ATOM 522 N N . ILE A 1 72 ? -17.504 -2.363 11.849 1.00 85.50 72 ILE A N 1
ATOM 523 C CA . ILE A 1 72 ? -17.260 -3.264 12.984 1.00 85.50 72 ILE A CA 1
ATOM 524 C C . ILE A 1 72 ? -16.814 -2.454 14.204 1.00 85.50 72 ILE A C 1
ATOM 526 O O . ILE A 1 72 ? -17.369 -2.631 15.287 1.00 85.50 72 ILE A O 1
ATOM 530 N N . LEU A 1 73 ? -15.868 -1.529 14.027 1.00 83.38 73 LEU A N 1
ATOM 531 C CA . LEU A 1 73 ? -15.347 -0.703 15.114 1.00 83.38 73 LEU A CA 1
ATOM 532 C C . LEU A 1 73 ? -16.446 0.169 15.739 1.00 83.38 73 LEU A C 1
ATOM 534 O O . LEU A 1 73 ? -16.600 0.195 16.958 1.00 83.38 73 LEU A O 1
ATOM 538 N N . GLU A 1 74 ? -17.254 0.830 14.911 1.00 83.81 74 GLU A N 1
ATOM 539 C CA . GLU A 1 74 ? -18.385 1.645 15.363 1.00 83.81 74 GLU A CA 1
ATOM 540 C C . GLU A 1 74 ? -19.442 0.805 16.091 1.00 83.81 74 GLU A C 1
ATOM 542 O O . GLU A 1 74 ? -19.949 1.230 17.134 1.00 83.81 74 GLU A O 1
ATOM 547 N N . SER A 1 75 ? -19.744 -0.403 15.598 1.00 83.25 75 SER A N 1
ATOM 548 C CA . SER A 1 75 ? -20.702 -1.301 16.253 1.00 83.25 75 SER A CA 1
ATOM 549 C C . SER A 1 75 ? -20.230 -1.765 17.631 1.00 83.25 75 SER A C 1
ATOM 551 O O . SER A 1 75 ? -21.022 -1.768 18.571 1.00 83.25 75 SER A O 1
ATOM 553 N N . GLU A 1 76 ? -18.944 -2.081 17.798 1.00 80.75 76 GLU A N 1
ATOM 554 C CA . GLU A 1 76 ? -18.404 -2.542 19.083 1.00 80.75 76 GLU A CA 1
ATOM 555 C C . GLU A 1 76 ? -18.304 -1.397 20.101 1.00 80.75 76 GLU A C 1
ATOM 557 O O . GLU A 1 76 ? -18.552 -1.592 21.288 1.00 80.75 76 GLU A O 1
ATOM 562 N N . LEU A 1 77 ? -18.015 -0.170 19.656 1.00 77.69 77 LEU A N 1
ATOM 563 C CA . LEU A 1 77 ? -17.911 0.991 20.550 1.00 77.69 77 LEU A CA 1
ATOM 564 C C . LEU A 1 77 ? -19.272 1.507 21.051 1.00 77.69 77 LEU A C 1
ATOM 566 O O . LEU A 1 77 ? -19.337 2.111 22.133 1.00 77.69 77 LEU A O 1
ATOM 570 N N . THR A 1 78 ? -20.337 1.299 20.270 1.00 74.44 78 THR A N 1
ATOM 571 C CA . THR A 1 78 ? -21.703 1.775 20.561 1.00 74.44 78 THR A CA 1
ATOM 572 C C . THR A 1 78 ? -22.600 0.722 21.216 1.00 74.44 78 THR A C 1
ATOM 574 O O . THR A 1 78 ? -23.564 1.092 21.890 1.00 74.44 78 THR A O 1
ATOM 577 N N . SER A 1 79 ? -22.291 -0.570 21.075 1.00 68.81 79 SER A N 1
ATOM 578 C CA . SER A 1 79 ? -23.099 -1.657 21.639 1.00 68.81 79 SER A CA 1
ATOM 579 C C . SER A 1 79 ? -22.912 -1.797 23.152 1.00 68.81 79 SER A C 1
ATOM 581 O O . SER A 1 79 ? -21.798 -1.758 23.668 1.00 68.81 79 SER A O 1
ATOM 583 N N . THR A 1 80 ? -24.020 -1.980 23.879 1.00 58.66 80 THR A N 1
ATOM 584 C CA . THR A 1 80 ? -24.011 -2.254 25.330 1.00 58.66 80 THR A CA 1
ATOM 585 C C . THR A 1 80 ? -23.577 -3.694 25.643 1.00 58.66 80 THR A C 1
ATOM 587 O O . THR A 1 80 ? -22.974 -3.924 26.685 1.00 58.66 80 THR A O 1
ATOM 590 N N . ASP A 1 81 ? -23.805 -4.623 24.707 1.00 57.09 81 ASP A N 1
ATOM 591 C CA . ASP A 1 81 ? -23.302 -6.004 24.706 1.00 57.09 81 ASP A CA 1
ATOM 592 C C . ASP A 1 81 ? -22.193 -6.151 23.648 1.00 57.09 81 ASP A C 1
ATOM 594 O O . ASP A 1 81 ? -22.376 -6.798 22.615 1.00 57.09 81 ASP A O 1
ATOM 598 N N . SER A 1 82 ? -21.052 -5.488 23.854 1.00 60.97 82 SER A N 1
ATOM 599 C CA . SER A 1 82 ? -19.880 -5.700 22.994 1.00 60.97 82 SER A CA 1
ATOM 600 C C . SER A 1 82 ? -19.391 -7.147 23.126 1.00 60.97 82 SER A C 1
ATOM 602 O O . SER A 1 82 ? -19.310 -7.698 24.227 1.00 60.97 82 SER A O 1
ATOM 604 N N . LEU A 1 83 ? -19.059 -7.779 21.997 1.00 58.53 83 LEU A N 1
ATOM 605 C CA . LEU A 1 83 ? -18.477 -9.128 21.979 1.00 58.53 83 LEU A CA 1
ATOM 606 C C . LEU A 1 83 ? -17.004 -9.120 22.415 1.00 58.53 83 LEU A C 1
ATOM 608 O O . LEU A 1 83 ? -16.411 -10.184 22.619 1.00 58.53 83 LEU A O 1
ATOM 612 N N . LEU A 1 84 ? -16.414 -7.930 22.541 1.00 65.06 84 LEU A N 1
ATOM 613 C CA . LEU A 1 84 ? -15.051 -7.688 22.982 1.00 65.06 84 LEU A CA 1
ATOM 614 C C . LEU A 1 84 ? -15.077 -6.970 24.332 1.00 65.06 84 LEU A C 1
ATOM 616 O O . LEU A 1 84 ? -15.780 -5.986 24.533 1.00 65.06 84 LEU A O 1
ATOM 620 N N . ASN A 1 85 ? -14.273 -7.447 25.275 1.00 64.25 85 ASN A N 1
ATOM 621 C CA . ASN A 1 85 ? -14.151 -6.806 26.577 1.00 64.25 85 ASN A CA 1
ATOM 622 C C . ASN A 1 85 ? -13.178 -5.617 26.463 1.00 64.25 85 ASN A C 1
ATOM 624 O O . ASN A 1 85 ? -12.018 -5.722 26.849 1.00 64.25 85 ASN A O 1
ATOM 628 N N . ILE A 1 86 ? -13.627 -4.527 25.834 1.00 68.31 86 ILE A N 1
ATOM 629 C CA . ILE A 1 86 ? -12.801 -3.341 25.555 1.00 68.31 86 ILE A CA 1
ATOM 630 C C . ILE A 1 86 ? -12.626 -2.541 26.847 1.00 68.31 86 ILE A C 1
ATOM 632 O O . ILE A 1 86 ? -13.611 -2.092 27.445 1.00 68.31 86 ILE A O 1
ATOM 636 N N . LEU A 1 87 ? -11.378 -2.328 27.276 1.00 73.94 87 LEU A N 1
ATOM 637 C CA . LEU A 1 87 ? -11.114 -1.499 28.451 1.00 73.94 87 LEU A CA 1
ATOM 638 C C . LEU A 1 87 ? -11.492 -0.029 28.175 1.00 73.94 87 LEU A C 1
ATOM 640 O O . LEU A 1 87 ? -11.384 0.441 27.042 1.00 73.94 87 LEU A O 1
ATOM 644 N N . PRO A 1 88 ? -11.879 0.749 29.203 1.00 74.12 88 PRO A N 1
ATOM 645 C CA . PRO A 1 88 ? -12.242 2.159 29.033 1.00 74.12 88 PRO A CA 1
ATOM 646 C C . PRO A 1 88 ? -11.146 3.006 28.363 1.00 74.12 88 PRO A C 1
ATOM 648 O O . PRO A 1 88 ? -11.456 3.885 27.566 1.00 74.12 88 PRO A O 1
ATOM 651 N N . GLU A 1 89 ? -9.877 2.710 28.651 1.00 75.06 89 GLU A N 1
ATOM 652 C CA . GLU A 1 89 ? -8.707 3.382 28.066 1.00 75.06 89 GLU A CA 1
ATOM 653 C C . GLU A 1 89 ? -8.521 3.036 26.577 1.00 75.06 89 GLU A C 1
ATOM 655 O O . GLU A 1 89 ? -8.269 3.909 25.749 1.00 75.06 89 GLU A O 1
ATOM 660 N N . GLU A 1 90 ? -8.731 1.771 26.201 1.00 74.75 90 GLU A N 1
ATOM 661 C CA . GLU A 1 90 ? -8.686 1.330 24.801 1.00 74.75 90 GLU A CA 1
ATOM 662 C C . GLU A 1 90 ? -9.835 1.944 23.993 1.00 74.75 90 GLU A C 1
ATOM 664 O O . GLU A 1 90 ? -9.661 2.317 22.834 1.00 74.75 90 GLU A O 1
ATOM 669 N N . LYS A 1 91 ? -11.005 2.106 24.622 1.00 75.38 91 LYS A N 1
ATOM 670 C CA . LYS A 1 91 ? -12.163 2.777 24.026 1.00 75.38 91 LYS A CA 1
ATOM 671 C C . LYS A 1 91 ? -11.859 4.236 23.684 1.00 75.38 91 LYS A C 1
ATOM 673 O O . LYS A 1 91 ? -12.241 4.694 22.610 1.00 75.38 91 LYS A O 1
ATOM 678 N N . GLU A 1 92 ? -11.180 4.955 24.574 1.00 79.19 92 GLU A N 1
ATOM 679 C CA . GLU A 1 92 ? -10.786 6.349 24.348 1.00 79.19 92 GLU A CA 1
ATOM 680 C C . GLU A 1 92 ? -9.792 6.468 23.185 1.00 79.19 92 GLU A C 1
ATOM 682 O O . GLU A 1 92 ? -10.021 7.250 22.260 1.00 79.19 92 GLU A O 1
ATOM 687 N N . ALA A 1 93 ? -8.768 5.609 23.152 1.00 78.88 93 ALA A N 1
ATOM 688 C CA . ALA A 1 93 ? -7.802 5.563 22.054 1.00 78.88 93 ALA A CA 1
ATOM 689 C C . ALA A 1 93 ? -8.456 5.225 20.698 1.00 78.88 93 ALA A C 1
ATOM 691 O O . ALA A 1 93 ? -8.120 5.817 19.671 1.00 78.88 93 ALA A O 1
ATOM 692 N N . LEU A 1 94 ? -9.417 4.295 20.672 1.00 80.56 94 LEU A N 1
ATOM 693 C CA . LEU A 1 94 ? -10.158 3.948 19.454 1.00 80.56 94 LEU A CA 1
ATOM 694 C C . LEU A 1 94 ? -11.063 5.089 18.974 1.00 80.56 94 LEU A C 1
ATOM 696 O O . LEU A 1 94 ? -11.163 5.318 17.769 1.00 80.56 94 LEU A O 1
ATOM 700 N N . LEU A 1 95 ? -11.696 5.828 19.890 1.00 82.44 95 LEU A N 1
ATOM 701 C CA . LEU A 1 95 ? -12.498 7.006 19.547 1.00 82.44 95 LEU A CA 1
ATOM 702 C C . LEU A 1 95 ? -11.637 8.136 18.975 1.00 82.44 95 LEU A C 1
ATOM 704 O O . LEU A 1 95 ? -12.041 8.769 17.999 1.00 82.44 95 LEU A O 1
ATOM 708 N N . GLU A 1 96 ? -10.441 8.358 19.523 1.00 84.19 96 GLU A N 1
ATOM 709 C CA . GLU A 1 96 ? -9.477 9.311 18.963 1.00 84.19 96 GLU A CA 1
ATOM 710 C C . GLU A 1 96 ? -9.023 8.894 17.554 1.00 84.19 96 GLU A C 1
ATOM 712 O O . GLU A 1 96 ? -8.925 9.734 16.652 1.00 84.19 96 GLU A O 1
ATOM 717 N N . LEU A 1 97 ? -8.805 7.592 17.337 1.00 81.88 97 LEU A N 1
ATOM 718 C CA . LEU A 1 97 ? -8.440 7.038 16.032 1.00 81.88 97 LEU A CA 1
ATOM 719 C C . LEU A 1 97 ? -9.554 7.236 14.991 1.00 81.88 97 LEU A C 1
ATOM 721 O O . LEU A 1 97 ? -9.268 7.604 13.852 1.00 81.88 97 LEU A O 1
ATOM 725 N N . ILE A 1 98 ? -10.817 7.033 15.383 1.00 84.75 98 ILE A N 1
ATOM 726 C CA . ILE A 1 98 ? -11.993 7.292 14.536 1.00 84.75 98 ILE A CA 1
ATOM 727 C C . ILE A 1 98 ? -12.118 8.783 14.223 1.00 84.75 98 ILE A C 1
ATOM 729 O O . ILE A 1 98 ? -12.326 9.152 13.068 1.00 84.75 98 ILE A O 1
ATOM 733 N N . ALA A 1 99 ? -11.957 9.650 15.226 1.00 85.62 99 ALA A N 1
ATOM 734 C CA . ALA A 1 99 ? -12.043 11.097 15.041 1.00 85.62 99 ALA A CA 1
ATOM 735 C C . ALA A 1 99 ? -10.979 11.621 14.060 1.00 85.62 99 ALA A C 1
ATOM 737 O O . ALA A 1 99 ? -11.235 12.562 13.313 1.00 85.62 99 ALA A O 1
ATOM 738 N N . ASN A 1 100 ? -9.808 10.978 14.021 1.00 87.19 100 ASN A N 1
ATOM 739 C CA . ASN A 1 100 ? -8.705 11.305 13.117 1.00 87.19 100 ASN A CA 1
ATOM 740 C C . ASN A 1 100 ? -8.587 10.342 11.921 1.00 87.19 100 ASN A C 1
ATOM 742 O O . ASN A 1 100 ? -7.518 10.238 11.311 1.00 87.19 100 ASN A O 1
ATOM 746 N N . ASN A 1 101 ? -9.665 9.644 11.552 1.00 87.12 101 ASN A N 1
ATOM 747 C CA . ASN A 1 101 ? -9.634 8.623 10.502 1.00 87.12 101 ASN A CA 1
ATOM 748 C C . ASN A 1 101 ? -9.153 9.163 9.139 1.00 87.12 101 ASN A C 1
ATOM 750 O O . ASN A 1 101 ? -8.465 8.458 8.400 1.00 87.12 101 ASN A O 1
ATOM 754 N N . ASP A 1 102 ? -9.427 10.432 8.828 1.00 88.31 102 ASP A N 1
ATOM 755 C CA . ASP A 1 102 ? -8.931 11.083 7.609 1.00 88.31 102 ASP A CA 1
ATOM 756 C C . ASP A 1 102 ? -7.397 11.105 7.549 1.00 88.31 102 ASP A C 1
ATOM 758 O O . ASP A 1 102 ? -6.807 10.805 6.507 1.00 88.31 102 ASP A O 1
ATOM 762 N N . PHE A 1 103 ? -6.731 11.388 8.675 1.00 88.38 103 PHE A N 1
ATOM 763 C CA . PHE A 1 103 ? -5.272 11.330 8.762 1.00 88.38 103 PHE A CA 1
ATOM 764 C C . PHE A 1 103 ? -4.768 9.899 8.596 1.00 88.38 103 PHE A C 1
ATOM 766 O O . PHE A 1 103 ? -3.816 9.670 7.848 1.00 88.38 103 PHE A O 1
ATOM 773 N N . VAL A 1 104 ? -5.422 8.926 9.236 1.00 87.44 104 VAL A N 1
ATOM 774 C CA . VAL A 1 104 ? -5.068 7.502 9.112 1.00 87.44 104 VAL A CA 1
ATOM 775 C C . VAL A 1 104 ? -5.143 7.051 7.653 1.00 87.44 104 VAL A C 1
ATOM 777 O O . VAL A 1 104 ? -4.218 6.404 7.157 1.00 87.44 104 VAL A O 1
ATOM 780 N N . LEU A 1 105 ? -6.200 7.435 6.935 1.00 90.50 105 LEU A N 1
ATOM 781 C CA . LEU A 1 105 ? -6.360 7.142 5.512 1.00 90.50 105 LEU A CA 1
ATOM 782 C C . LEU A 1 105 ? -5.269 7.796 4.664 1.00 90.50 105 LEU A C 1
ATOM 784 O O . LEU A 1 105 ? -4.691 7.128 3.804 1.00 90.50 105 LEU A O 1
ATOM 788 N N . TRP A 1 106 ? -4.947 9.065 4.921 1.00 91.50 106 TRP A N 1
ATOM 789 C CA . TRP A 1 106 ? -3.921 9.788 4.169 1.00 91.50 106 TRP A CA 1
ATOM 790 C C . TRP A 1 106 ? -2.530 9.180 4.364 1.00 91.50 106 TRP A C 1
ATOM 792 O O . TRP A 1 106 ? -1.837 8.869 3.392 1.00 91.50 106 TRP A O 1
ATOM 802 N N . TYR A 1 107 ? -2.126 8.950 5.615 1.00 91.69 107 TYR A N 1
ATOM 803 C CA . TYR A 1 107 ? -0.837 8.330 5.923 1.00 91.69 107 TYR A CA 1
ATOM 804 C C . TYR A 1 107 ? -0.766 6.888 5.422 1.00 91.69 107 TYR A C 1
ATOM 806 O O . TYR A 1 107 ? 0.269 6.480 4.894 1.00 91.69 107 TYR A O 1
ATOM 814 N N . SER A 1 108 ? -1.865 6.133 5.505 1.00 91.56 108 SER A N 1
ATOM 815 C CA . SER A 1 108 ? -1.938 4.793 4.922 1.00 91.56 108 SER A CA 1
ATOM 816 C C . SER A 1 108 ? -1.728 4.836 3.406 1.00 91.56 108 SER A C 1
ATOM 818 O O . SER A 1 108 ? -0.869 4.114 2.894 1.00 91.56 108 SER A O 1
ATOM 820 N N . ALA A 1 109 ? -2.418 5.726 2.684 1.00 93.75 109 ALA A N 1
ATOM 821 C CA . ALA A 1 109 ? -2.246 5.895 1.240 1.00 93.75 109 ALA A CA 1
ATOM 822 C C . ALA A 1 109 ? -0.791 6.226 0.882 1.00 93.75 109 ALA A C 1
ATOM 824 O O . ALA A 1 109 ? -0.192 5.606 -0.000 1.00 93.75 109 ALA A O 1
ATOM 825 N N . PHE A 1 110 ? -0.201 7.171 1.614 1.00 94.50 110 PHE A N 1
ATOM 826 C CA . PHE A 1 110 ? 1.178 7.599 1.420 1.00 94.50 110 PHE A CA 1
ATOM 827 C C . PHE A 1 110 ? 2.178 6.452 1.618 1.00 94.50 110 PHE A C 1
ATOM 829 O O . PHE A 1 110 ? 3.042 6.227 0.766 1.00 94.50 110 PHE A O 1
ATOM 836 N N . LEU A 1 111 ? 2.030 5.672 2.693 1.00 93.75 111 LEU A N 1
ATOM 837 C CA . LEU A 1 111 ? 2.895 4.522 2.966 1.00 93.75 111 LEU A CA 1
ATOM 838 C C . LEU A 1 111 ? 2.752 3.420 1.911 1.00 93.75 111 LEU A C 1
ATOM 840 O O . LEU A 1 111 ? 3.761 2.836 1.516 1.00 93.75 111 LEU A O 1
ATOM 844 N N . HIS A 1 112 ? 1.547 3.171 1.392 1.00 94.31 112 HIS A N 1
ATOM 845 C CA . HIS A 1 112 ? 1.340 2.195 0.315 1.00 94.31 112 HIS A CA 1
ATOM 846 C C . HIS A 1 112 ? 2.038 2.612 -0.985 1.00 94.31 112 HIS A C 1
ATOM 848 O O . HIS A 1 112 ? 2.632 1.775 -1.669 1.00 94.31 112 HIS A O 1
ATOM 854 N N . VAL A 1 113 ? 2.026 3.906 -1.314 1.00 95.88 113 VAL A N 1
ATOM 855 C CA . VAL A 1 113 ? 2.741 4.441 -2.483 1.00 95.88 113 VAL A CA 1
ATOM 856 C C . VAL A 1 113 ? 4.257 4.351 -2.295 1.00 95.88 113 VAL A C 1
ATOM 858 O O . VAL A 1 113 ? 4.960 3.943 -3.225 1.00 95.88 113 VAL A O 1
ATOM 861 N N . ILE A 1 114 ? 4.779 4.669 -1.105 1.00 95.88 114 ILE A N 1
ATOM 862 C CA . ILE A 1 114 ? 6.211 4.512 -0.794 1.00 95.88 114 ILE A CA 1
ATOM 863 C C . ILE A 1 114 ? 6.622 3.045 -0.890 1.00 95.88 114 ILE A C 1
ATOM 865 O O . ILE A 1 114 ? 7.598 2.723 -1.567 1.00 95.88 114 ILE A O 1
ATOM 869 N N . PHE A 1 115 ? 5.868 2.147 -0.259 1.00 94.06 115 PHE A N 1
ATOM 870 C CA . PHE A 1 115 ? 6.142 0.717 -0.307 1.00 94.06 115 PHE A CA 1
ATOM 871 C C . PHE A 1 115 ? 6.132 0.194 -1.748 1.00 94.06 115 PHE A C 1
ATOM 873 O O . PHE A 1 115 ? 7.070 -0.485 -2.165 1.00 94.06 115 PHE A O 1
ATOM 880 N N . GLY A 1 116 ? 5.127 0.579 -2.541 1.00 94.06 116 GLY A N 1
ATOM 881 C CA . GLY A 1 116 ? 5.062 0.261 -3.966 1.00 94.06 116 GLY A CA 1
ATOM 882 C C . GLY A 1 116 ? 6.276 0.785 -4.736 1.00 94.06 116 GLY A C 1
ATOM 883 O O . GLY A 1 116 ? 6.869 0.060 -5.531 1.00 94.06 116 GLY A O 1
ATOM 884 N N . SER A 1 117 ? 6.712 2.013 -4.455 1.00 93.44 117 SER A N 1
ATOM 885 C CA . SER A 1 117 ? 7.904 2.618 -5.068 1.00 93.44 117 SER A CA 1
ATOM 886 C C . SER A 1 117 ? 9.177 1.816 -4.773 1.00 93.44 117 SER A C 1
ATOM 888 O O . SER A 1 117 ? 9.960 1.534 -5.683 1.00 93.44 117 SER A O 1
ATOM 890 N N . VAL A 1 118 ? 9.368 1.399 -3.516 1.00 94.44 118 VAL A N 1
ATOM 891 C CA . VAL A 1 118 ? 10.507 0.569 -3.086 1.00 94.44 118 VAL A CA 1
ATOM 892 C C . VAL A 1 118 ? 10.440 -0.821 -3.719 1.00 94.44 118 VAL A C 1
ATOM 894 O O . VAL A 1 118 ? 11.442 -1.307 -4.241 1.00 94.44 118 VAL A O 1
ATOM 897 N N . MET A 1 119 ? 9.260 -1.444 -3.748 1.00 93.31 119 MET A N 1
ATOM 898 C CA . MET A 1 119 ? 9.030 -2.721 -4.432 1.00 93.31 119 MET A CA 1
ATOM 899 C C . MET A 1 119 ? 9.400 -2.636 -5.919 1.00 93.31 119 MET A C 1
ATOM 901 O O . MET A 1 119 ? 10.090 -3.518 -6.438 1.00 93.31 119 MET A O 1
ATOM 905 N N . GLY A 1 120 ? 8.981 -1.569 -6.603 1.00 90.00 120 GLY A N 1
ATOM 906 C CA . GLY A 1 120 ? 9.288 -1.322 -8.012 1.00 90.00 120 GLY A CA 1
ATOM 907 C C . GLY A 1 120 ? 10.781 -1.119 -8.275 1.00 90.00 120 GLY A C 1
ATOM 908 O O . GLY A 1 120 ? 11.319 -1.648 -9.249 1.00 90.00 120 GLY A O 1
ATOM 909 N N . LEU A 1 121 ? 11.472 -0.419 -7.373 1.00 90.75 121 LEU A N 1
ATOM 910 C CA . LEU A 1 121 ? 12.927 -0.262 -7.399 1.00 90.75 121 LEU A CA 1
ATOM 911 C C . LEU A 1 121 ? 13.641 -1.611 -7.246 1.00 90.75 121 LEU A C 1
ATOM 913 O O . LEU A 1 121 ? 14.480 -1.953 -8.081 1.00 90.75 121 LEU A O 1
ATOM 917 N N . MET A 1 122 ? 13.278 -2.400 -6.231 1.00 89.44 122 MET A N 1
ATOM 918 C CA . MET A 1 122 ? 13.891 -3.712 -5.977 1.00 89.44 122 MET A CA 1
ATOM 919 C C . MET A 1 122 ? 13.661 -4.678 -7.143 1.00 89.44 122 MET A C 1
ATOM 921 O O . MET A 1 122 ? 14.580 -5.362 -7.587 1.00 89.44 122 MET A O 1
ATOM 925 N N . SER A 1 123 ? 12.456 -4.667 -7.708 1.00 87.25 123 SER A N 1
ATOM 926 C CA . SER A 1 123 ? 12.103 -5.435 -8.907 1.00 87.25 123 SER A CA 1
ATOM 927 C C . SER A 1 123 ? 12.920 -5.005 -10.130 1.00 87.25 123 SER A C 1
ATOM 929 O O . SER A 1 123 ? 13.353 -5.839 -10.924 1.00 87.25 123 SER A O 1
ATOM 931 N N . GLY A 1 124 ? 13.190 -3.704 -10.266 1.00 84.25 124 GLY A N 1
ATOM 932 C CA . GLY A 1 124 ? 14.062 -3.165 -11.308 1.00 84.25 124 GLY A CA 1
ATOM 933 C C . GLY A 1 124 ? 15.510 -3.645 -11.199 1.00 84.25 124 GLY A C 1
ATOM 934 O O . GLY A 1 124 ? 16.126 -3.917 -12.229 1.00 84.25 124 GLY A O 1
ATOM 935 N N . PHE A 1 125 ? 16.042 -3.799 -9.983 1.00 84.31 125 PHE A N 1
ATOM 936 C CA . PHE A 1 125 ? 17.361 -4.407 -9.769 1.00 84.31 125 PHE A CA 1
ATOM 937 C C . PHE A 1 125 ? 17.360 -5.904 -10.076 1.00 84.31 125 PHE A C 1
ATOM 939 O O . PHE A 1 125 ? 18.237 -6.372 -10.798 1.00 84.31 125 PHE A O 1
ATOM 946 N N . LEU A 1 126 ? 16.352 -6.643 -9.607 1.00 83.12 126 LEU A N 1
ATOM 947 C CA . LEU A 1 126 ? 16.242 -8.087 -9.842 1.00 83.12 126 LEU A CA 1
ATOM 948 C C . LEU A 1 126 ? 16.095 -8.441 -11.328 1.00 83.12 126 LEU A C 1
ATOM 950 O O . LEU A 1 126 ? 16.648 -9.435 -11.792 1.00 83.12 126 LEU A O 1
ATOM 954 N N . LEU A 1 127 ? 15.364 -7.630 -12.093 1.00 79.75 127 LEU A N 1
ATOM 955 C CA . LEU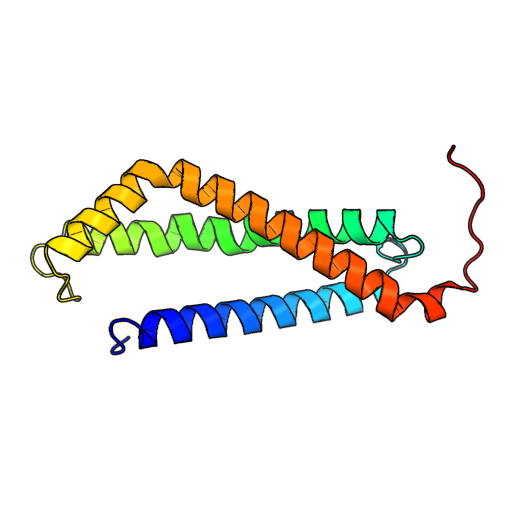 A 1 127 ? 15.134 -7.860 -13.521 1.00 79.75 127 LEU A CA 1
ATOM 956 C C . LEU A 1 127 ? 16.171 -7.173 -14.425 1.00 79.75 127 LEU A C 1
ATOM 958 O O . LEU A 1 127 ? 16.064 -7.271 -15.650 1.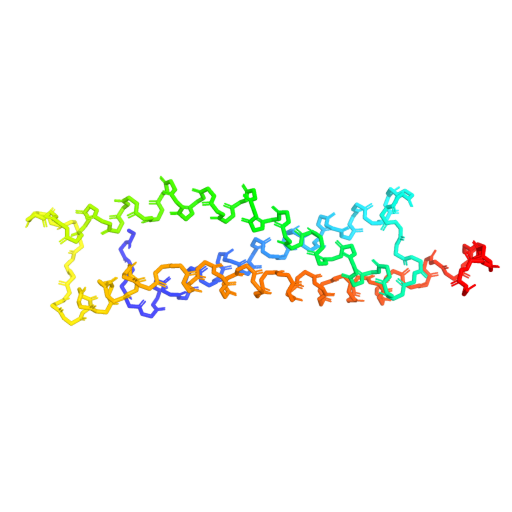00 79.75 127 LEU A O 1
ATOM 962 N N . HIS A 1 128 ? 17.178 -6.504 -13.854 1.00 74.19 128 HIS A N 1
ATOM 963 C CA . HIS A 1 128 ? 18.133 -5.678 -14.593 1.00 74.19 128 HIS A CA 1
ATOM 964 C C . HIS A 1 128 ? 18.853 -6.448 -15.709 1.00 74.19 128 HIS A C 1
ATOM 966 O O . HIS A 1 128 ? 18.894 -5.991 -16.855 1.00 74.19 128 HIS A O 1
ATOM 972 N N . ASP A 1 129 ? 19.359 -7.645 -15.405 1.00 67.00 129 ASP A N 1
ATOM 973 C CA . ASP A 1 129 ? 20.129 -8.453 -16.357 1.00 67.00 129 ASP A CA 1
ATOM 974 C C . ASP A 1 129 ? 19.291 -8.915 -17.552 1.00 67.00 129 ASP A C 1
ATOM 976 O O . A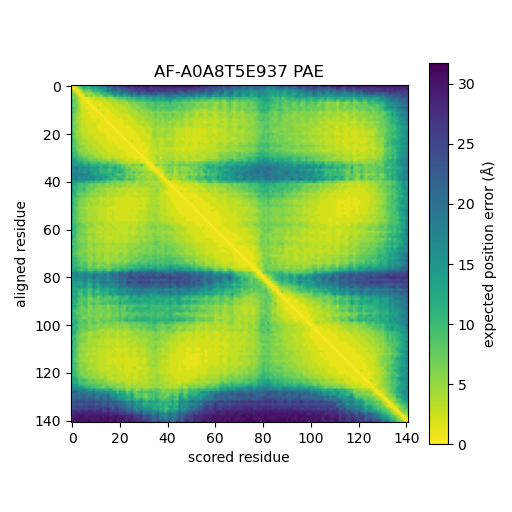SP A 1 129 ? 19.783 -8.949 -18.682 1.00 67.00 129 ASP A O 1
ATOM 980 N N . ARG A 1 130 ? 17.990 -9.164 -17.347 1.00 66.00 130 ARG A N 1
ATOM 981 C CA . ARG A 1 130 ? 17.059 -9.544 -18.426 1.00 66.00 130 ARG A CA 1
ATOM 982 C C . ARG A 1 130 ? 16.757 -8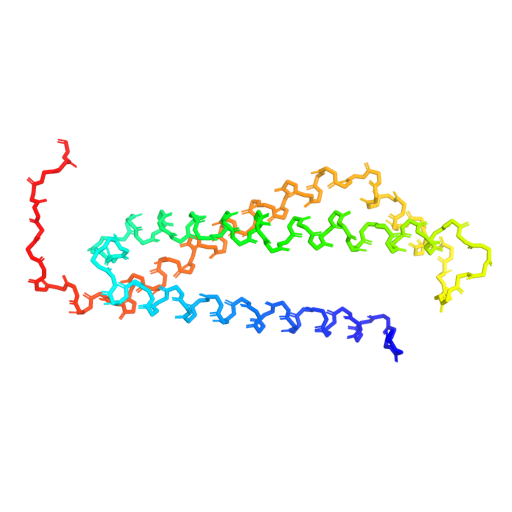.387 -19.380 1.00 66.00 130 ARG A C 1
ATOM 984 O O . ARG A 1 130 ? 16.278 -8.624 -20.488 1.00 66.00 130 ARG A O 1
ATOM 991 N N . TYR A 1 131 ? 17.038 -7.149 -18.974 1.00 66.12 131 TYR A N 1
ATOM 992 C CA . TYR A 1 131 ? 16.764 -5.947 -19.761 1.00 66.12 131 TYR A CA 1
ATOM 993 C C . TYR A 1 131 ? 18.012 -5.242 -20.295 1.00 66.12 131 TYR A C 1
ATOM 995 O O . TYR A 1 131 ? 17.878 -4.229 -20.983 1.00 66.12 131 TYR A O 1
ATOM 1003 N N . ARG A 1 132 ? 19.217 -5.797 -20.090 1.00 62.19 132 ARG A N 1
ATOM 1004 C CA . ARG A 1 132 ? 20.457 -5.250 -20.678 1.00 62.19 132 ARG A CA 1
ATOM 1005 C C . ARG A 1 132 ? 20.483 -5.288 -22.207 1.00 62.19 132 ARG A C 1
ATOM 1007 O O . ARG A 1 132 ? 21.133 -4.435 -22.802 1.00 62.19 132 ARG A O 1
ATOM 1014 N N . THR A 1 133 ? 19.783 -6.237 -22.828 1.00 59.91 133 THR A N 1
ATOM 1015 C CA . THR A 1 133 ? 19.757 -6.455 -24.288 1.00 59.91 133 THR A CA 1
ATOM 1016 C C . THR A 1 133 ? 18.588 -5.773 -24.999 1.00 59.91 133 THR A C 1
ATOM 1018 O O . THR A 1 133 ? 18.487 -5.848 -26.220 1.00 59.91 133 THR A O 1
ATOM 1021 N N . VAL A 1 134 ? 17.689 -5.110 -24.264 1.00 63.62 134 VAL A N 1
ATOM 1022 C CA . VAL A 1 134 ? 16.572 -4.379 -24.871 1.00 63.62 134 VAL A CA 1
ATOM 1023 C C . VAL A 1 134 ? 17.101 -3.058 -25.421 1.00 63.62 134 VAL A C 1
ATOM 1025 O O . VAL A 1 134 ? 17.633 -2.245 -24.662 1.00 63.62 134 VAL A O 1
ATOM 1028 N N . GLU A 1 135 ? 16.942 -2.839 -26.729 1.00 58.69 135 GLU A N 1
ATOM 1029 C CA . GLU A 1 135 ? 17.272 -1.562 -27.364 1.00 58.69 135 GLU A CA 1
ATOM 1030 C C . GLU A 1 135 ? 16.549 -0.419 -26.644 1.00 58.69 135 GLU A C 1
ATOM 1032 O O . GLU A 1 135 ? 15.318 -0.346 -26.594 1.00 58.69 135 GLU A O 1
ATOM 1037 N N . ARG A 1 136 ? 17.335 0.474 -26.037 1.00 61.00 136 ARG A N 1
ATOM 1038 C CA . ARG A 1 136 ? 16.820 1.703 -25.442 1.00 61.00 136 ARG A CA 1
ATOM 1039 C C . ARG A 1 136 ? 16.689 2.726 -26.552 1.00 61.00 136 ARG A C 1
ATOM 1041 O O . ARG A 1 136 ? 17.697 3.194 -27.077 1.00 61.00 136 ARG A O 1
ATOM 1048 N N . ILE A 1 137 ? 15.457 3.104 -26.872 1.00 62.44 137 ILE A N 1
ATOM 1049 C CA . ILE A 1 137 ? 15.205 4.265 -27.720 1.00 62.44 137 ILE A CA 1
ATOM 1050 C C . ILE A 1 137 ? 15.760 5.478 -26.962 1.00 62.44 137 ILE A C 1
ATOM 1052 O O . ILE A 1 137 ? 15.249 5.854 -25.906 1.00 62.44 137 ILE A O 1
ATOM 1056 N N . ARG A 1 138 ? 16.868 6.043 -27.454 1.00 52.94 138 ARG A N 1
ATOM 1057 C CA . ARG A 1 138 ? 17.450 7.300 -26.964 1.00 52.94 138 ARG A CA 1
ATOM 1058 C C . ARG A 1 138 ? 16.528 8.462 -27.357 1.00 52.94 138 ARG A C 1
ATOM 1060 O O . ARG A 1 138 ? 16.863 9.232 -28.243 1.00 52.94 138 ARG A O 1
ATOM 1067 N N . SER A 1 139 ? 15.362 8.597 -26.737 1.00 56.59 139 SER A N 1
ATOM 1068 C CA . SER A 1 139 ? 14.608 9.854 -26.803 1.00 56.59 139 SER A CA 1
ATOM 1069 C C . SER A 1 139 ? 13.654 9.981 -25.622 1.00 56.59 139 SER A C 1
ATOM 1071 O O . SER A 1 139 ? 12.553 9.437 -25.647 1.00 56.59 139 SER A O 1
ATOM 1073 N N . PHE A 1 140 ? 14.114 10.669 -24.581 1.00 46.09 140 PHE A N 1
ATOM 1074 C CA . PHE A 1 140 ? 13.405 11.796 -23.968 1.00 46.09 140 PHE A CA 1
ATOM 1075 C C . PHE A 1 140 ? 14.342 12.413 -22.918 1.00 46.09 140 PHE A C 1
ATOM 1077 O O . PHE A 1 140 ? 14.382 11.990 -21.763 1.00 46.09 140 PHE A O 1
ATOM 1084 N N . TRP A 1 141 ? 15.178 13.331 -23.396 1.00 44.28 141 TRP A N 1
ATOM 1085 C CA . TRP A 1 141 ? 15.506 14.563 -22.687 1.00 44.28 141 TRP A CA 1
ATOM 1086 C C . TRP A 1 141 ? 14.804 15.673 -23.457 1.00 44.28 141 TRP A C 1
ATOM 1088 O O . TRP A 1 141 ? 14.833 15.579 -24.708 1.00 44.28 141 TRP A O 1
#

Sequence (141 aa):
MGVEGLAAVGIGLMMHMVVAALIGISFNLAASYWRTFRIVTIPKGILTGAITGAIVFSLAFLPLHSMVMMPILESELTSTDSLLNILPEEKEALLELIANNDFVLWYSAFLHVIFGSVMGLMSGFLLHDRYRTVERIRSFW

Mean predicted aligned error: 8.58 Å

pLDDT: mean 81.63, std 12.26, range [44.28, 95.88]

Secondary structure (DSSP, 8-state):
----THHHHHHHHHHHHHHHHHHHHHHHHHHHH-STT---SHHHHHHHHHHHHHHHIIIIIHHHIIIIIHHHHHHHHH-SS-SS---HHHHHHHHHHHHTHHHHHHHHHHHHHHHHHHHHHHHHHHTTGGGTTS-------

Radius of gyration: 20.11 Å; Cα contacts (8 Å, |Δi|>4): 91; chains: 1; bounding box: 44×30×57 Å

Nearest PDB structures (foldseek):
  8bef-assembly1_N  TM=1.915E-01  e=5.928E+00  Arabidopsis thaliana